Protein AF-A0A2A4VJM4-F1 (afdb_monomer_lite)

pLDDT: mean 70.02, std 15.84, range [41.31, 93.75]

Sequence (177 aa):
MVNTVRVDVVSAEEEIFSGDAEFIVAPASAGEVGVFPHHAPMITTIKPGALRIKLPDTAEETLIFISGGMLEVQPGLVTVLADTAIRGADLDEAKAIAVCASADFGIPVFDLDSLDLEMAATKLVGEKLIRKHHSLPLYKRGQRLYVAVSDPTNFQGLDEIKFNVGLSTEAILVEED

Structure (mmCIF, N/CA/C/O backbone):
data_AF-A0A2A4VJM4-F1
#
_entry.id   AF-A0A2A4VJM4-F1
#
loop_
_atom_site.group_PDB
_atom_site.id
_atom_site.type_symbol
_atom_site.label_atom_id
_atom_site.label_alt_id
_atom_site.label_comp_id
_atom_site.label_asym_id
_atom_site.label_entity_id
_atom_site.label_seq_id
_atom_site.pdbx_PDB_ins_code
_atom_site.Cartn_x
_atom_site.Cartn_y
_atom_site.Cartn_z
_atom_site.occupancy
_atom_site.B_iso_or_equiv
_atom_site.auth_seq_id
_atom_site.auth_comp_id
_atom_site.auth_asym_id
_atom_site.auth_atom_id
_atom_site.pdbx_PDB_model_num
ATOM 1 N N . MET A 1 1 ? 13.769 5.594 -25.637 1.00 48.56 1 MET A N 1
ATOM 2 C CA . MET A 1 1 ? 12.959 4.427 -25.241 1.00 48.56 1 MET A CA 1
ATOM 3 C C . MET A 1 1 ? 12.858 4.485 -23.738 1.00 48.56 1 MET A C 1
ATOM 5 O O . MET A 1 1 ? 13.902 4.518 -23.097 1.00 48.56 1 MET A O 1
ATOM 9 N N . VAL A 1 2 ? 11.649 4.621 -23.204 1.00 62.69 2 VAL A N 1
ATOM 10 C CA . VAL A 1 2 ? 11.431 4.496 -21.762 1.00 62.69 2 VAL A CA 1
ATOM 11 C C . VAL A 1 2 ? 11.505 3.001 -21.476 1.00 62.69 2 VAL A C 1
ATOM 13 O O . VAL A 1 2 ? 10.772 2.228 -22.087 1.00 62.69 2 VAL A O 1
ATOM 16 N N . ASN A 1 3 ? 12.470 2.576 -20.664 1.00 82.56 3 ASN A N 1
ATOM 17 C CA . ASN A 1 3 ? 12.498 1.194 -20.208 1.00 82.56 3 ASN A CA 1
ATOM 18 C C . ASN A 1 3 ? 11.378 1.048 -19.179 1.00 82.56 3 ASN A C 1
ATOM 20 O O . ASN A 1 3 ? 11.375 1.768 -18.185 1.00 82.56 3 ASN A O 1
ATOM 24 N N . THR A 1 4 ? 10.447 0.138 -19.431 1.00 87.06 4 THR A N 1
ATOM 25 C CA . THR A 1 4 ? 9.344 -0.183 -18.526 1.00 87.06 4 THR A CA 1
ATOM 26 C C . THR A 1 4 ? 9.484 -1.611 -18.012 1.00 87.06 4 THR A C 1
ATOM 28 O O . THR A 1 4 ? 10.210 -2.435 -18.578 1.00 87.06 4 THR A O 1
ATOM 31 N N . VAL A 1 5 ? 8.819 -1.892 -16.900 1.00 89.69 5 VAL A N 1
ATOM 32 C CA . VAL A 1 5 ? 8.657 -3.221 -16.323 1.00 89.69 5 VAL A CA 1
ATOM 33 C C . VAL A 1 5 ? 7.174 -3.476 -16.119 1.00 89.69 5 VAL A C 1
ATOM 35 O O . VAL A 1 5 ? 6.451 -2.582 -15.682 1.00 89.69 5 VAL A O 1
ATOM 38 N N . ARG A 1 6 ? 6.716 -4.686 -16.432 1.00 90.62 6 ARG A N 1
ATOM 39 C CA . ARG A 1 6 ? 5.340 -5.065 -16.140 1.00 90.62 6 ARG A CA 1
ATOM 40 C C . ARG A 1 6 ? 5.193 -5.322 -14.647 1.00 90.62 6 ARG A C 1
ATOM 42 O O . ARG A 1 6 ? 5.988 -6.071 -14.079 1.00 90.62 6 ARG A O 1
ATOM 49 N N . VAL A 1 7 ? 4.196 -4.701 -14.032 1.00 91.19 7 VAL A N 1
ATOM 50 C CA . VAL A 1 7 ? 3.887 -4.828 -12.611 1.00 91.19 7 VAL A CA 1
ATOM 51 C C . VAL A 1 7 ? 2.467 -5.344 -12.463 1.00 91.19 7 VAL A C 1
ATOM 53 O O . VAL A 1 7 ? 1.514 -4.669 -12.854 1.00 91.19 7 VAL A O 1
ATOM 56 N N . ASP A 1 8 ? 2.353 -6.506 -11.832 1.00 91.00 8 ASP A N 1
ATOM 57 C CA . ASP A 1 8 ? 1.082 -7.130 -11.498 1.00 91.00 8 ASP A CA 1
ATOM 58 C C . ASP A 1 8 ? 0.957 -7.188 -9.963 1.00 91.00 8 ASP A C 1
ATOM 60 O O . ASP A 1 8 ? 1.796 -7.771 -9.276 1.00 91.00 8 ASP A O 1
ATOM 64 N N . VAL A 1 9 ? -0.077 -6.558 -9.409 1.00 88.56 9 VAL A N 1
ATOM 65 C CA . VAL A 1 9 ? -0.432 -6.589 -7.985 1.00 88.56 9 VAL A CA 1
ATOM 66 C C . VAL A 1 9 ? -1.729 -7.368 -7.847 1.00 88.56 9 VAL A C 1
ATOM 68 O O . VAL A 1 9 ? -2.781 -6.942 -8.324 1.00 88.56 9 VAL A O 1
ATOM 71 N N . VAL A 1 10 ? -1.647 -8.509 -7.180 1.00 88.06 10 VAL A N 1
ATOM 72 C CA . VAL A 1 10 ? -2.740 -9.468 -7.032 1.00 88.06 10 VAL A CA 1
ATOM 73 C C . VAL A 1 10 ? -2.978 -9.761 -5.556 1.00 88.06 10 VAL A C 1
ATOM 75 O O . VAL A 1 10 ? -2.028 -9.867 -4.776 1.00 88.06 10 VAL A O 1
ATOM 78 N N . SER A 1 11 ? -4.244 -9.900 -5.174 1.00 80.56 11 SER A N 1
ATOM 79 C CA . SER A 1 11 ? -4.635 -10.436 -3.872 1.00 80.56 11 SER A CA 1
ATOM 80 C C . SER A 1 11 ? -5.208 -11.842 -3.993 1.00 80.56 11 SER A C 1
ATOM 82 O O . SER A 1 11 ? -5.341 -12.393 -5.088 1.00 80.56 11 SER A O 1
ATOM 84 N N . ALA A 1 12 ? -5.547 -12.443 -2.851 1.00 74.50 12 ALA A N 1
ATOM 85 C CA . ALA A 1 12 ? -6.246 -13.725 -2.818 1.00 74.50 12 ALA A CA 1
ATOM 86 C C . ALA A 1 12 ? -7.648 -13.667 -3.459 1.00 74.50 12 ALA A C 1
ATOM 88 O O . ALA A 1 12 ? -8.178 -14.709 -3.847 1.00 74.50 12 ALA A O 1
ATOM 89 N N . GLU A 1 13 ? -8.244 -12.476 -3.555 1.00 71.50 13 GLU A N 1
ATOM 90 C CA . GLU A 1 13 ? -9.631 -12.283 -3.984 1.00 71.50 13 GLU A CA 1
ATOM 91 C C . GLU A 1 13 ? -9.731 -11.685 -5.393 1.00 71.50 13 GLU A C 1
ATOM 93 O O . GLU A 1 13 ? -10.611 -12.083 -6.157 1.00 71.50 13 GLU A O 1
ATOM 98 N N . GLU A 1 14 ? -8.819 -10.782 -5.773 1.00 74.88 14 GLU A N 1
ATOM 99 C CA . GLU A 1 14 ? -8.878 -10.087 -7.062 1.00 74.88 14 GLU A CA 1
ATOM 100 C C . GLU A 1 14 ? -7.529 -9.526 -7.548 1.00 74.88 14 GLU A C 1
ATOM 102 O O . GLU A 1 14 ? -6.547 -9.422 -6.811 1.00 74.88 14 GLU A O 1
ATOM 107 N N . GLU A 1 15 ? -7.481 -9.145 -8.828 1.00 79.75 15 GLU A N 1
ATOM 108 C CA . GLU A 1 15 ? -6.354 -8.412 -9.408 1.00 79.75 15 GLU A CA 1
ATOM 109 C C . GLU A 1 15 ? -6.518 -6.914 -9.143 1.00 79.75 15 GLU A C 1
ATOM 111 O O . GLU A 1 15 ? -7.460 -6.275 -9.610 1.00 79.75 15 GLU A O 1
ATOM 116 N N . ILE A 1 16 ? -5.571 -6.343 -8.402 1.00 80.44 16 ILE A N 1
ATOM 117 C CA . ILE A 1 16 ? -5.668 -4.977 -7.887 1.00 80.44 16 ILE A CA 1
ATOM 118 C C . ILE A 1 16 ? -4.971 -4.002 -8.819 1.00 80.44 16 ILE A C 1
ATOM 120 O O . ILE A 1 16 ? -5.393 -2.858 -8.933 1.00 80.44 16 ILE A O 1
ATOM 124 N N . PHE A 1 17 ? -3.924 -4.407 -9.523 1.00 84.31 17 PHE A N 1
ATOM 125 C CA . PHE A 1 17 ? -3.281 -3.576 -10.535 1.00 84.31 17 PHE A CA 1
ATOM 126 C C . PHE A 1 17 ? -2.544 -4.460 -11.537 1.00 84.31 17 PHE A C 1
ATOM 128 O O . PHE A 1 17 ? -1.867 -5.398 -11.141 1.00 84.31 17 PHE A O 1
ATOM 135 N N . SER A 1 18 ? -2.630 -4.136 -12.822 1.00 86.19 18 SER A N 1
ATOM 136 C CA . SER A 1 18 ? -1.821 -4.760 -13.870 1.00 86.19 18 SER A CA 1
ATOM 137 C C . SER A 1 18 ? -1.490 -3.689 -14.898 1.00 86.19 18 SER A C 1
ATOM 139 O O . SER A 1 18 ? -2.391 -3.099 -15.501 1.00 86.19 18 SER A O 1
ATOM 141 N N . GLY A 1 19 ? -0.203 -3.427 -15.108 1.00 88.50 19 GLY A N 1
ATOM 142 C CA . GLY A 1 19 ? 0.240 -2.410 -16.054 1.00 88.50 19 GLY A CA 1
ATOM 143 C C . GLY A 1 19 ? 1.754 -2.299 -16.171 1.00 88.50 19 GLY A C 1
ATOM 144 O O . GLY A 1 19 ? 2.507 -2.883 -15.394 1.00 88.50 19 GLY A O 1
ATOM 145 N N . ASP A 1 20 ? 2.202 -1.529 -17.157 1.00 90.00 20 ASP A N 1
ATOM 146 C CA . ASP A 1 20 ? 3.613 -1.182 -17.304 1.00 90.00 20 ASP A CA 1
ATOM 147 C C . ASP A 1 20 ? 3.969 -0.006 -16.386 1.00 90.00 20 ASP A C 1
ATOM 149 O O . ASP A 1 20 ? 3.233 0.977 -16.301 1.00 90.00 20 ASP A O 1
ATOM 153 N N . ALA A 1 21 ? 5.121 -0.093 -15.724 1.00 89.31 21 ALA A N 1
ATOM 154 C CA . ALA A 1 21 ? 5.653 0.927 -14.826 1.00 89.31 21 ALA A CA 1
ATOM 155 C C . ALA A 1 21 ? 7.105 1.279 -15.186 1.00 89.31 21 ALA A C 1
ATOM 157 O O . ALA A 1 21 ? 7.862 0.440 -15.671 1.00 89.31 21 ALA A O 1
ATOM 158 N N . GLU A 1 22 ? 7.524 2.517 -14.924 1.00 90.06 22 GLU A N 1
ATOM 159 C CA . GLU A 1 22 ? 8.936 2.918 -14.986 1.00 90.06 22 GLU A CA 1
ATOM 160 C C . GLU A 1 22 ? 9.738 2.287 -13.850 1.00 90.06 22 GLU A C 1
ATOM 162 O O . GLU A 1 22 ? 10.860 1.834 -14.060 1.00 90.06 22 GLU A O 1
ATOM 167 N N . PHE A 1 23 ? 9.172 2.266 -12.644 1.00 89.19 23 PHE A N 1
ATOM 168 C CA . PHE A 1 23 ? 9.711 1.563 -11.485 1.00 89.19 23 PHE A CA 1
ATOM 169 C C . PHE A 1 23 ? 8.614 1.351 -10.437 1.00 89.19 23 PHE A C 1
ATOM 171 O O . PHE A 1 23 ? 7.587 2.037 -10.433 1.00 89.19 23 PHE A O 1
ATOM 178 N N . ILE A 1 24 ? 8.870 0.422 -9.519 1.00 91.06 24 ILE A N 1
ATOM 179 C CA . ILE A 1 24 ? 8.048 0.183 -8.331 1.00 91.06 24 ILE A CA 1
ATOM 180 C C . ILE A 1 24 ? 8.919 0.241 -7.077 1.00 91.06 24 ILE A C 1
ATOM 182 O O . ILE A 1 24 ? 10.030 -0.283 -7.063 1.00 91.06 24 ILE A O 1
ATOM 186 N N . VAL A 1 25 ? 8.412 0.860 -6.014 1.00 91.38 25 VAL A N 1
ATOM 187 C CA . VAL A 1 25 ? 8.996 0.802 -4.670 1.00 91.38 25 VAL A CA 1
ATOM 188 C C . VAL A 1 25 ? 8.073 -0.001 -3.769 1.00 91.38 25 VAL A C 1
ATOM 190 O O . VAL A 1 25 ? 6.871 0.262 -3.725 1.00 91.38 25 VAL A O 1
ATOM 193 N N . ALA A 1 26 ? 8.640 -0.968 -3.051 1.00 90.44 26 ALA A N 1
ATOM 194 C CA . ALA A 1 26 ? 7.918 -1.826 -2.124 1.00 90.44 26 ALA A CA 1
ATOM 195 C C . ALA A 1 26 ? 8.610 -1.897 -0.749 1.00 90.44 26 ALA A C 1
ATOM 197 O O . ALA A 1 26 ? 9.843 -1.921 -0.681 1.00 90.44 26 ALA A O 1
ATOM 198 N N . PRO A 1 27 ? 7.853 -1.986 0.360 1.00 87.56 27 PRO A N 1
ATOM 199 C CA . PRO A 1 27 ? 8.410 -2.127 1.703 1.00 87.56 27 PRO A CA 1
ATOM 200 C C . PRO A 1 27 ? 8.806 -3.586 1.979 1.00 87.56 27 PRO A C 1
ATOM 202 O O . PRO A 1 27 ? 8.092 -4.343 2.633 1.00 87.56 27 PRO A O 1
ATOM 205 N N . ALA A 1 28 ? 9.956 -4.025 1.469 1.00 89.06 28 ALA A N 1
ATOM 206 C CA . ALA A 1 28 ? 10.459 -5.371 1.730 1.00 89.06 28 ALA A CA 1
ATOM 207 C C . ALA A 1 28 ? 10.854 -5.581 3.207 1.00 89.06 28 ALA A C 1
ATOM 209 O O . ALA A 1 28 ? 11.079 -4.660 3.996 1.00 89.06 28 ALA A O 1
ATOM 210 N N . SER A 1 29 ? 10.992 -6.845 3.604 1.00 83.06 29 SER A N 1
ATOM 211 C CA . SER A 1 29 ? 11.297 -7.200 4.997 1.00 83.06 29 SER A CA 1
ATOM 212 C C . SER A 1 29 ? 12.631 -6.632 5.498 1.00 83.06 29 SER A C 1
ATOM 214 O O . SER A 1 29 ? 12.742 -6.275 6.673 1.00 83.06 29 SER A O 1
ATOM 216 N N . ALA A 1 30 ? 13.613 -6.493 4.603 1.00 81.56 30 ALA A N 1
ATOM 217 C CA . ALA A 1 30 ? 14.931 -5.924 4.885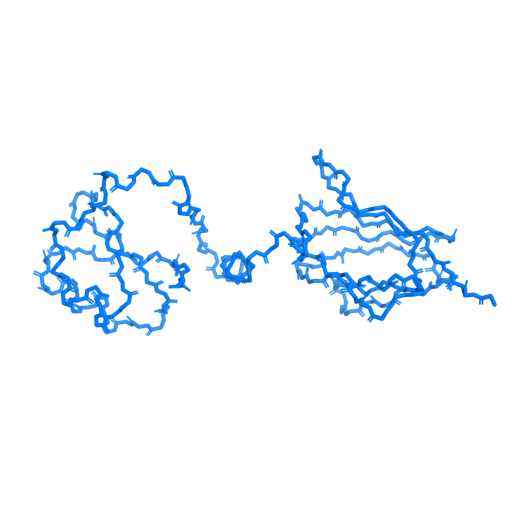 1.00 81.56 30 ALA A CA 1
ATOM 218 C C . ALA A 1 30 ? 15.008 -4.388 4.720 1.00 81.56 30 ALA A C 1
ATOM 220 O O . ALA A 1 30 ? 16.089 -3.826 4.881 1.00 81.56 30 ALA A O 1
ATOM 221 N N . GLY A 1 31 ? 13.895 -3.714 4.409 1.00 85.19 31 GLY A N 1
ATOM 222 C CA . GLY A 1 31 ? 13.835 -2.279 4.114 1.00 85.19 31 GLY A CA 1
ATOM 223 C C . GLY A 1 31 ? 13.083 -1.997 2.814 1.00 85.19 31 GLY A C 1
ATOM 224 O O . GLY A 1 31 ? 12.505 -2.898 2.217 1.00 85.19 31 GLY A O 1
ATOM 225 N N . GLU A 1 32 ? 13.093 -0.752 2.352 1.00 87.69 32 GLU A N 1
ATOM 226 C CA . GLU A 1 32 ? 12.475 -0.406 1.068 1.00 87.69 32 GLU A CA 1
ATOM 227 C C . GLU A 1 32 ? 13.305 -0.944 -0.104 1.00 87.69 32 GLU A C 1
ATOM 229 O O . GLU A 1 32 ? 14.530 -0.807 -0.137 1.00 87.69 32 GLU A O 1
ATOM 234 N N . VAL A 1 33 ? 12.633 -1.557 -1.079 1.00 89.94 33 VAL A N 1
ATOM 235 C CA . VAL A 1 33 ? 13.239 -2.038 -2.321 1.00 89.94 33 VAL A CA 1
ATOM 236 C C . VAL A 1 33 ? 12.639 -1.291 -3.503 1.00 89.94 33 VAL A C 1
ATOM 238 O O . VAL A 1 33 ? 11.424 -1.237 -3.661 1.00 89.94 33 VAL A O 1
ATOM 241 N N . GLY A 1 34 ? 13.503 -0.711 -4.334 1.00 90.81 34 GLY A N 1
ATOM 242 C CA . GLY A 1 34 ? 13.129 -0.115 -5.612 1.00 90.81 34 GLY A CA 1
ATOM 243 C C . GLY A 1 34 ? 13.474 -1.063 -6.754 1.00 90.81 34 GLY A C 1
ATOM 244 O O . GLY A 1 34 ? 14.646 -1.373 -6.964 1.00 90.81 34 GLY A O 1
ATOM 245 N N . VAL A 1 35 ? 12.468 -1.515 -7.495 1.00 91.19 35 VAL A N 1
ATOM 246 C CA . VAL A 1 35 ? 12.627 -2.411 -8.639 1.00 91.19 35 VAL A CA 1
ATOM 247 C C . VAL A 1 35 ? 12.515 -1.602 -9.924 1.00 91.19 35 VAL A C 1
ATOM 249 O O . VAL A 1 35 ? 11.467 -1.048 -10.255 1.00 91.19 35 VAL A O 1
ATOM 252 N N . PHE A 1 36 ? 13.630 -1.547 -10.645 1.00 91.38 36 PHE A N 1
ATOM 253 C CA . PHE A 1 36 ? 13.747 -0.916 -11.954 1.00 91.38 36 PHE A CA 1
ATOM 254 C C . PHE A 1 36 ? 13.638 -1.962 -13.075 1.00 91.38 36 PHE A C 1
ATOM 256 O O . PHE A 1 36 ? 13.757 -3.166 -12.829 1.00 91.38 36 PHE A O 1
ATOM 263 N N . PRO A 1 37 ? 13.470 -1.541 -14.335 1.00 88.56 37 PRO A N 1
ATOM 264 C CA . PRO A 1 37 ? 13.505 -2.455 -15.463 1.00 88.56 37 PRO A CA 1
ATOM 265 C C . PRO A 1 37 ? 14.842 -3.199 -15.493 1.00 88.56 37 PRO A C 1
ATOM 267 O O . PRO A 1 37 ? 15.895 -2.584 -15.328 1.00 88.56 37 PRO A O 1
ATOM 270 N N . HIS A 1 38 ? 14.810 -4.503 -15.776 1.00 86.88 38 HIS A N 1
ATOM 271 C CA . HIS A 1 38 ? 15.993 -5.383 -15.798 1.00 86.88 38 HIS A CA 1
ATOM 272 C C . HIS A 1 38 ? 16.652 -5.600 -14.422 1.00 86.88 38 HIS A C 1
ATOM 274 O O . HIS A 1 38 ? 17.837 -5.933 -14.347 1.00 86.88 38 HIS A O 1
ATOM 280 N N . HIS A 1 39 ? 15.902 -5.427 -13.330 1.00 87.94 39 HIS A N 1
ATOM 281 C CA . HIS A 1 39 ? 16.374 -5.771 -11.992 1.00 87.94 39 HIS A CA 1
ATOM 282 C C . HIS A 1 39 ? 16.752 -7.259 -11.881 1.00 87.94 39 HIS A C 1
ATOM 284 O O . HIS A 1 39 ? 16.206 -8.119 -12.578 1.00 87.94 39 HIS A O 1
ATOM 290 N N . ALA A 1 40 ? 17.689 -7.568 -10.982 1.00 89.81 40 ALA A N 1
ATOM 291 C CA . ALA A 1 40 ? 18.070 -8.943 -10.689 1.00 89.81 40 ALA A CA 1
ATOM 292 C C . ALA A 1 40 ? 16.865 -9.733 -10.138 1.00 89.81 40 ALA A C 1
ATOM 294 O O . ALA A 1 40 ? 16.151 -9.204 -9.277 1.00 89.81 40 ALA A O 1
ATOM 295 N N . PRO A 1 41 ? 16.642 -10.983 -10.586 1.00 93.31 41 PRO A N 1
ATOM 296 C CA . PRO A 1 41 ? 15.555 -11.800 -10.069 1.00 93.31 41 PRO A CA 1
ATOM 297 C C . PRO A 1 41 ? 15.688 -12.029 -8.565 1.00 93.31 41 PRO A C 1
ATOM 299 O O . PRO A 1 41 ? 16.771 -12.361 -8.075 1.00 93.31 41 PRO A O 1
ATOM 302 N N . MET A 1 42 ? 14.591 -11.852 -7.836 1.00 92.44 42 MET A N 1
ATOM 303 C CA . MET A 1 42 ? 14.561 -12.012 -6.385 1.00 92.44 42 MET A CA 1
ATOM 304 C C . MET A 1 42 ? 13.156 -12.332 -5.885 1.00 92.44 42 MET A C 1
ATOM 306 O O . MET A 1 42 ? 12.167 -11.966 -6.511 1.00 92.44 42 MET A O 1
ATOM 310 N N . ILE A 1 43 ? 13.081 -12.980 -4.724 1.00 93.00 43 ILE A N 1
ATOM 311 C CA . ILE A 1 43 ? 11.836 -13.217 -3.993 1.00 93.00 43 ILE A CA 1
ATOM 312 C C . ILE A 1 43 ? 12.054 -12.726 -2.567 1.00 93.00 43 ILE A C 1
ATOM 314 O O . ILE A 1 43 ? 13.075 -13.042 -1.951 1.00 93.00 43 ILE A O 1
ATOM 318 N N . THR A 1 44 ? 11.127 -11.929 -2.048 1.00 91.56 44 THR A N 1
ATOM 319 C CA . THR A 1 44 ? 11.192 -11.419 -0.676 1.00 91.56 44 THR A CA 1
ATOM 320 C C . THR A 1 44 ? 9.801 -11.189 -0.112 1.00 91.56 44 THR A C 1
ATOM 322 O O . THR A 1 44 ? 8.860 -10.905 -0.845 1.00 91.56 44 THR A O 1
ATOM 325 N N . THR A 1 45 ? 9.660 -11.282 1.202 1.00 90.44 45 THR A N 1
ATOM 326 C CA . THR A 1 45 ? 8.414 -10.942 1.891 1.00 90.44 45 THR A CA 1
ATOM 327 C C . THR A 1 45 ? 8.280 -9.429 2.037 1.00 90.44 45 THR A C 1
ATOM 329 O O . THR A 1 45 ? 9.265 -8.725 2.301 1.00 90.44 45 THR A O 1
ATOM 332 N N . ILE A 1 46 ? 7.057 -8.928 1.906 1.00 88.25 46 ILE A N 1
ATOM 333 C CA . ILE A 1 46 ? 6.719 -7.508 2.007 1.00 88.25 46 ILE A CA 1
ATOM 334 C C . ILE A 1 46 ? 6.040 -7.253 3.352 1.00 88.25 46 ILE A C 1
ATOM 336 O O . ILE A 1 46 ? 5.193 -8.033 3.790 1.00 88.25 46 ILE A O 1
ATOM 340 N N . LYS A 1 47 ? 6.440 -6.172 4.016 1.00 86.19 47 LYS A N 1
ATOM 341 C CA . LYS A 1 47 ? 5.810 -5.672 5.238 1.00 86.19 47 LYS A CA 1
ATOM 342 C C . LYS A 1 47 ? 4.557 -4.854 4.896 1.00 86.19 47 LYS A C 1
ATOM 344 O O . LYS A 1 47 ? 4.451 -4.373 3.769 1.00 86.19 47 LYS A O 1
ATOM 349 N N . PRO A 1 48 ? 3.639 -4.657 5.855 1.00 84.19 48 PRO A N 1
ATOM 350 C CA . PRO A 1 48 ? 2.561 -3.693 5.683 1.00 84.19 48 PRO A CA 1
ATOM 351 C C . PRO A 1 48 ? 3.120 -2.310 5.316 1.00 84.19 48 PRO A C 1
ATOM 353 O O . PRO A 1 48 ? 4.107 -1.863 5.910 1.00 84.19 48 PRO A O 1
ATOM 356 N N . GLY A 1 49 ? 2.518 -1.642 4.333 1.00 81.44 49 GLY A N 1
ATOM 357 C CA . GLY A 1 49 ? 2.948 -0.314 3.895 1.00 81.44 49 GLY A CA 1
ATOM 358 C C . GLY A 1 49 ? 2.440 0.076 2.509 1.00 81.44 49 GLY A C 1
ATOM 359 O O . GLY A 1 49 ? 1.613 -0.610 1.913 1.00 81.44 49 GLY A O 1
ATOM 360 N N . ALA A 1 50 ? 2.940 1.197 1.991 1.00 82.81 50 ALA A N 1
ATOM 361 C CA . ALA A 1 50 ? 2.554 1.712 0.681 1.00 82.81 50 ALA A CA 1
ATOM 362 C C . ALA A 1 50 ? 3.525 1.248 -0.415 1.00 82.81 50 ALA A C 1
ATOM 364 O O . ALA A 1 50 ? 4.732 1.488 -0.346 1.00 82.81 50 ALA A O 1
ATOM 365 N N . LEU A 1 51 ? 2.985 0.618 -1.453 1.00 85.31 51 LEU A N 1
ATOM 366 C CA . LEU A 1 51 ? 3.636 0.439 -2.743 1.00 85.31 51 LEU A CA 1
ATOM 367 C C . LEU A 1 51 ? 3.525 1.732 -3.538 1.00 85.31 51 LEU A C 1
ATOM 369 O O . LEU A 1 51 ? 2.452 2.332 -3.617 1.00 85.31 51 LEU A O 1
ATOM 373 N N . ARG A 1 52 ? 4.624 2.130 -4.169 1.00 87.44 52 ARG A N 1
ATOM 374 C CA . ARG A 1 52 ? 4.667 3.300 -5.049 1.00 87.44 52 ARG A CA 1
ATOM 375 C C . ARG A 1 52 ? 4.992 2.825 -6.448 1.00 87.44 52 ARG A C 1
ATOM 377 O O . ARG A 1 52 ? 6.073 2.282 -6.668 1.00 87.44 52 ARG A O 1
ATOM 384 N N . ILE A 1 53 ? 4.069 3.014 -7.378 1.00 87.88 53 ILE A N 1
ATOM 385 C CA . ILE A 1 53 ? 4.224 2.601 -8.771 1.00 87.88 53 ILE A CA 1
ATOM 386 C C . ILE A 1 53 ? 4.241 3.856 -9.628 1.00 87.88 53 ILE A C 1
ATOM 388 O O . ILE A 1 53 ? 3.288 4.634 -9.620 1.00 87.88 53 ILE A O 1
ATOM 392 N N . LYS A 1 54 ? 5.321 4.055 -10.382 1.00 85.19 54 LYS A N 1
ATOM 393 C CA . LYS A 1 54 ? 5.402 5.160 -11.333 1.00 85.19 54 LYS A CA 1
ATOM 394 C C . LYS A 1 54 ? 5.028 4.679 -12.727 1.00 85.19 54 LYS A C 1
ATOM 396 O O . LYS A 1 54 ? 5.723 3.835 -13.288 1.00 85.19 54 LYS A O 1
ATOM 401 N N . LEU A 1 55 ? 3.951 5.223 -13.283 1.00 85.00 55 LEU A N 1
ATOM 402 C CA . LEU A 1 55 ? 3.504 4.914 -14.640 1.00 85.00 55 LEU A CA 1
ATOM 403 C C . LEU A 1 55 ? 4.379 5.630 -15.687 1.00 85.00 55 LEU A C 1
ATOM 405 O O . LEU A 1 55 ? 4.857 6.737 -15.427 1.00 85.00 55 LEU A O 1
ATOM 409 N N . PRO A 1 56 ? 4.583 5.032 -16.874 1.00 79.56 56 PRO A N 1
ATOM 410 C CA . PRO A 1 56 ? 5.245 5.707 -17.982 1.00 79.56 56 PRO A CA 1
ATOM 411 C C . PRO A 1 56 ? 4.427 6.919 -18.444 1.00 79.56 56 PRO A C 1
ATOM 413 O O . PRO A 1 56 ? 3.196 6.912 -18.410 1.00 79.56 56 PRO A O 1
ATOM 416 N N . ASP A 1 57 ? 5.127 7.968 -18.874 1.00 71.69 57 ASP A N 1
ATOM 417 C CA . ASP A 1 57 ? 4.552 9.185 -19.469 1.00 71.69 57 ASP A CA 1
ATOM 418 C C . ASP A 1 57 ? 3.613 10.008 -18.557 1.00 71.69 57 ASP A C 1
ATOM 420 O O . ASP A 1 57 ? 2.999 10.974 -19.014 1.00 71.69 57 ASP A O 1
ATOM 424 N N . THR A 1 58 ? 3.548 9.699 -17.255 1.00 71.62 58 THR A N 1
ATOM 425 C CA . THR A 1 58 ? 2.783 10.466 -16.257 1.00 71.62 58 THR A CA 1
ATOM 426 C C . THR A 1 58 ? 3.682 10.836 -15.074 1.00 71.62 58 THR A C 1
ATOM 428 O O . THR A 1 58 ? 4.510 10.047 -14.625 1.00 71.62 58 THR A O 1
ATOM 431 N N . ALA A 1 59 ? 3.551 12.062 -14.559 1.00 66.00 59 ALA A N 1
ATOM 432 C CA . ALA A 1 59 ? 4.296 12.503 -13.374 1.00 66.00 59 ALA A CA 1
ATOM 433 C C . 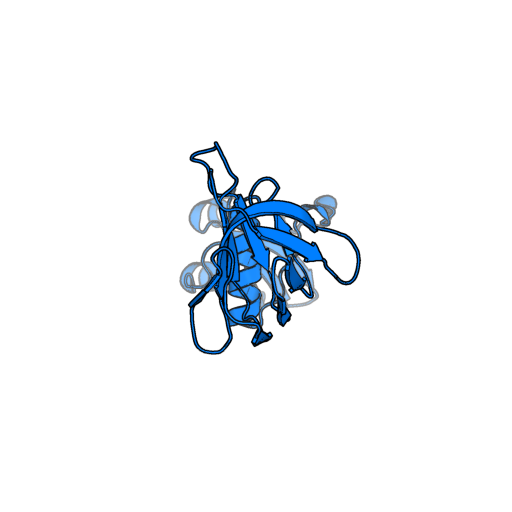ALA A 1 59 ? 3.689 11.994 -12.051 1.00 66.00 59 ALA A C 1
ATOM 435 O O . ALA A 1 59 ? 4.307 12.149 -11.000 1.00 66.00 59 ALA A O 1
ATOM 436 N N . GLU A 1 60 ? 2.489 11.418 -12.104 1.00 67.12 60 GLU A N 1
ATOM 437 C CA . GLU A 1 60 ? 1.740 10.932 -10.950 1.00 67.12 60 GLU A CA 1
ATOM 438 C C . GLU A 1 60 ? 2.221 9.539 -10.532 1.00 67.12 60 GLU A C 1
ATOM 440 O O . GLU A 1 60 ? 2.369 8.626 -11.349 1.00 67.12 60 GLU A O 1
ATOM 445 N N . GLU A 1 61 ? 2.474 9.384 -9.234 1.00 75.06 61 GLU A N 1
ATOM 446 C CA . GLU A 1 61 ? 2.778 8.097 -8.620 1.00 75.06 61 GLU A CA 1
ATOM 447 C C . GLU A 1 61 ? 1.476 7.460 -8.134 1.00 75.06 61 GLU A C 1
ATOM 449 O O . GLU A 1 61 ? 0.716 8.067 -7.383 1.00 75.06 61 GLU A O 1
ATOM 454 N N . THR A 1 62 ? 1.224 6.218 -8.540 1.00 75.81 62 THR A N 1
ATOM 455 C CA . THR A 1 62 ? 0.115 5.428 -8.004 1.00 75.81 62 THR A CA 1
ATOM 456 C C . THR A 1 62 ? 0.546 4.819 -6.676 1.00 75.81 62 THR A C 1
ATOM 458 O O . THR A 1 62 ? 1.513 4.055 -6.619 1.00 75.81 62 THR A O 1
ATOM 461 N N . LEU A 1 63 ? -0.174 5.156 -5.609 1.00 80.00 63 LEU A N 1
ATOM 462 C CA . LEU A 1 63 ? 0.017 4.577 -4.283 1.00 80.00 63 LEU A CA 1
ATOM 463 C C . LEU A 1 63 ? -0.946 3.404 -4.096 1.00 80.00 63 LEU A C 1
ATOM 465 O O . LEU A 1 63 ? -2.132 3.530 -4.389 1.00 80.00 63 LEU A O 1
ATOM 469 N N . ILE A 1 64 ? -0.454 2.266 -3.612 1.00 80.25 64 ILE A N 1
ATOM 470 C CA . ILE A 1 64 ? -1.284 1.108 -3.253 1.00 80.25 64 ILE A CA 1
ATOM 471 C C . ILE A 1 64 ? -0.880 0.659 -1.858 1.00 80.25 64 ILE A C 1
ATOM 473 O O . ILE A 1 64 ? 0.276 0.317 -1.630 1.00 80.25 64 ILE A O 1
ATOM 477 N N . PHE A 1 65 ? -1.818 0.646 -0.920 1.00 80.50 65 PHE A N 1
ATOM 478 C CA . PHE A 1 65 ? -1.550 0.196 0.440 1.00 80.50 65 PHE A CA 1
ATOM 479 C C . PHE A 1 65 ? -1.767 -1.304 0.527 1.00 80.50 65 PHE A C 1
ATOM 481 O O . PHE A 1 65 ? -2.794 -1.807 0.079 1.00 80.50 65 PHE A O 1
ATOM 488 N N . ILE A 1 66 ? -0.795 -2.006 1.098 1.00 81.62 66 ILE A N 1
ATOM 489 C CA . ILE A 1 66 ? -0.823 -3.452 1.303 1.00 81.62 66 ILE A CA 1
ATOM 490 C C . ILE A 1 66 ? -0.692 -3.769 2.789 1.00 81.62 66 ILE A C 1
ATOM 492 O O . ILE A 1 66 ? 0.109 -3.157 3.498 1.00 81.62 66 ILE A O 1
ATOM 496 N N . SER A 1 67 ? -1.443 -4.764 3.257 1.00 77.12 67 SER A N 1
ATOM 497 C CA . SER A 1 67 ? -1.311 -5.307 4.619 1.00 77.12 67 SER A CA 1
ATOM 498 C C . SER A 1 67 ? -0.083 -6.212 4.784 1.00 77.12 67 SER A C 1
ATOM 500 O O . SER A 1 67 ? 0.308 -6.530 5.903 1.00 77.12 67 SER A O 1
ATOM 502 N N . GLY A 1 68 ? 0.559 -6.594 3.679 1.00 83.31 68 GLY A N 1
ATOM 503 C CA . GLY A 1 68 ? 1.725 -7.470 3.638 1.00 83.31 68 GLY A CA 1
ATOM 504 C C . GLY A 1 68 ? 1.603 -8.500 2.519 1.00 83.31 68 GLY A C 1
ATOM 505 O O . GLY A 1 68 ? 0.619 -8.508 1.778 1.00 83.31 68 GLY A O 1
ATOM 506 N N . GLY A 1 69 ? 2.629 -9.342 2.377 1.00 88.38 69 GLY A N 1
ATOM 507 C CA . GLY A 1 69 ? 2.615 -10.442 1.415 1.00 88.38 69 GLY A CA 1
ATOM 508 C C . GLY A 1 69 ? 4.000 -10.793 0.874 1.00 88.38 69 GLY A C 1
ATOM 509 O O . GLY A 1 69 ? 4.980 -10.851 1.624 1.00 88.38 69 GLY A O 1
ATOM 510 N N . MET A 1 70 ? 4.102 -11.029 -0.434 1.00 91.44 70 MET A N 1
ATOM 511 C CA . MET A 1 70 ? 5.333 -11.448 -1.102 1.00 91.44 70 MET A CA 1
ATOM 512 C C . MET A 1 70 ? 5.566 -10.700 -2.419 1.00 91.44 70 MET A C 1
ATOM 514 O O . MET A 1 70 ? 4.658 -10.514 -3.222 1.00 91.44 70 MET A O 1
ATOM 518 N N . LEU A 1 71 ? 6.811 -10.277 -2.630 1.00 92.19 71 LEU A N 1
ATOM 519 C CA . LEU A 1 71 ? 7.307 -9.669 -3.857 1.00 92.19 71 LEU A CA 1
ATOM 520 C C . LEU A 1 71 ? 8.129 -10.705 -4.611 1.00 92.19 71 LEU A C 1
ATOM 522 O O . LEU A 1 71 ? 9.112 -11.232 -4.081 1.00 92.19 71 LEU A O 1
ATOM 526 N N . GLU A 1 72 ? 7.770 -10.924 -5.864 1.00 93.75 72 GLU A N 1
ATOM 527 C CA . GLU A 1 72 ? 8.529 -11.715 -6.815 1.00 93.75 72 GLU A CA 1
ATOM 528 C C . GLU A 1 72 ? 8.981 -10.825 -7.974 1.00 93.75 72 GLU A C 1
ATOM 530 O O . GLU A 1 72 ? 8.194 -10.124 -8.605 1.00 93.75 72 GLU A O 1
ATOM 535 N N . VAL A 1 73 ? 10.279 -10.851 -8.257 1.00 93.31 73 VAL A N 1
ATOM 536 C CA . VAL A 1 73 ? 10.896 -10.136 -9.372 1.00 93.31 73 VAL A CA 1
ATOM 537 C C . VAL A 1 73 ? 11.475 -11.173 -10.322 1.00 93.31 73 VAL A C 1
ATOM 539 O O . VAL A 1 73 ? 12.402 -11.903 -9.967 1.00 93.31 73 VAL A O 1
ATOM 542 N N . GLN A 1 74 ? 10.949 -11.213 -11.540 1.00 92.38 74 GLN A N 1
ATOM 543 C CA . GLN A 1 74 ? 11.446 -12.008 -12.657 1.00 92.38 74 GLN A CA 1
ATOM 544 C C . GLN A 1 74 ? 12.010 -11.092 -13.760 1.00 92.38 74 GLN A C 1
ATOM 546 O O . GLN A 1 74 ? 11.780 -9.878 -13.754 1.00 92.38 74 GLN A O 1
ATOM 551 N N . PRO A 1 75 ? 12.760 -11.630 -14.741 1.00 87.00 75 PRO A N 1
ATOM 552 C CA . PRO A 1 75 ? 13.224 -10.846 -15.882 1.00 87.00 75 PRO A CA 1
ATOM 553 C C . PRO A 1 75 ? 12.052 -10.253 -16.689 1.00 87.00 75 PRO A C 1
ATOM 555 O O . PRO A 1 75 ? 11.434 -10.940 -17.497 1.00 87.00 75 PRO A O 1
ATOM 558 N N . GLY A 1 76 ? 11.761 -8.966 -16.478 1.00 82.62 76 GLY A N 1
ATOM 559 C CA . GLY A 1 76 ? 10.722 -8.219 -17.202 1.00 82.62 76 GLY A CA 1
ATOM 560 C C . GLY A 1 76 ? 9.320 -8.247 -16.581 1.00 82.62 76 GLY A C 1
ATOM 561 O O . GLY A 1 76 ? 8.433 -7.585 -17.114 1.00 82.62 76 GLY A O 1
ATOM 562 N N . LEU A 1 77 ? 9.128 -8.952 -15.462 1.00 90.69 77 LEU A N 1
ATOM 563 C CA . LEU A 1 77 ? 7.855 -9.031 -14.742 1.00 90.69 77 LEU A CA 1
ATOM 564 C C . LEU A 1 77 ? 8.091 -8.914 -13.236 1.00 90.69 77 LEU A C 1
ATOM 566 O O . LEU A 1 77 ? 8.948 -9.600 -12.682 1.00 90.69 77 LEU A O 1
ATOM 570 N N . VAL A 1 78 ? 7.308 -8.069 -12.579 1.00 92.56 78 VAL A N 1
ATOM 571 C CA . VAL A 1 78 ? 7.254 -7.949 -11.124 1.00 92.56 78 VAL A CA 1
ATOM 572 C C . VAL A 1 78 ? 5.852 -8.308 -10.674 1.00 92.56 78 VAL A C 1
ATOM 574 O O . VAL A 1 78 ? 4.881 -7.724 -11.150 1.00 92.56 78 VAL A O 1
ATOM 577 N N . THR A 1 79 ? 5.756 -9.240 -9.738 1.00 92.00 79 THR A N 1
ATOM 578 C CA . THR A 1 79 ? 4.487 -9.689 -9.179 1.00 92.00 79 THR A CA 1
ATOM 579 C C . THR A 1 79 ? 4.479 -9.422 -7.684 1.00 92.00 79 THR A C 1
ATOM 581 O O . THR A 1 79 ? 5.386 -9.826 -6.954 1.00 92.00 79 THR A O 1
ATOM 584 N N . VAL A 1 80 ? 3.447 -8.727 -7.221 1.00 90.69 80 VAL A N 1
ATOM 585 C CA . VAL A 1 80 ? 3.187 -8.489 -5.805 1.00 90.69 80 VAL A CA 1
ATOM 586 C C . VAL A 1 80 ? 1.957 -9.284 -5.407 1.00 90.69 80 VAL A C 1
ATOM 588 O O . VAL A 1 80 ? 0.851 -8.986 -5.846 1.00 90.69 80 VAL A O 1
ATOM 591 N N . LEU A 1 81 ? 2.167 -10.289 -4.566 1.00 90.44 81 LEU A N 1
ATOM 592 C CA . LEU A 1 81 ? 1.117 -11.076 -3.934 1.00 90.44 81 LEU A CA 1
ATOM 593 C C . LEU A 1 81 ? 0.820 -10.430 -2.584 1.00 90.44 81 LEU A C 1
ATOM 595 O O . LEU A 1 81 ? 1.647 -10.533 -1.681 1.00 90.44 81 LEU A O 1
ATOM 599 N N . ALA A 1 82 ? -0.309 -9.741 -2.454 1.00 83.62 82 ALA A N 1
ATOM 600 C CA . ALA A 1 82 ? -0.718 -9.097 -1.209 1.00 83.62 82 ALA A CA 1
ATOM 601 C C . ALA A 1 82 ? -1.877 -9.85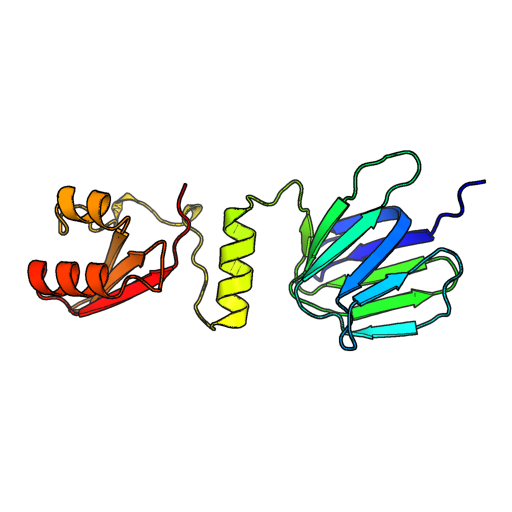2 -0.545 1.00 83.62 82 ALA A C 1
ATOM 603 O O . ALA A 1 82 ? -2.778 -10.329 -1.228 1.00 83.62 82 ALA A O 1
ATOM 604 N N . ASP A 1 83 ? -1.898 -9.923 0.787 1.00 74.06 83 ASP A N 1
ATOM 605 C CA . ASP A 1 83 ? -3.035 -10.522 1.507 1.00 74.06 83 ASP A CA 1
ATOM 606 C C . ASP A 1 83 ? -4.285 -9.633 1.385 1.00 74.06 83 ASP A C 1
ATOM 608 O O . ASP A 1 83 ? -5.404 -10.102 1.187 1.00 74.06 83 ASP A O 1
ATOM 612 N N . THR A 1 84 ? -4.082 -8.319 1.450 1.00 66.50 84 THR A N 1
ATOM 613 C CA . THR A 1 84 ? -5.077 -7.284 1.157 1.00 66.50 84 THR A CA 1
ATOM 614 C C . THR A 1 84 ? -4.347 -6.121 0.503 1.00 66.50 84 THR A C 1
ATOM 616 O O . THR A 1 84 ? -3.291 -5.717 1.002 1.00 66.50 84 THR A O 1
ATOM 619 N N . ALA A 1 85 ? -4.885 -5.568 -0.586 1.00 64.25 85 ALA A N 1
ATOM 620 C CA . ALA A 1 85 ? -4.413 -4.288 -1.099 1.00 64.25 85 ALA A CA 1
ATOM 621 C C . ALA A 1 85 ? -5.573 -3.362 -1.449 1.00 64.25 85 ALA A C 1
ATOM 623 O O . ALA A 1 85 ? -6.647 -3.808 -1.841 1.00 64.25 85 ALA A O 1
ATOM 624 N N . ILE A 1 86 ? -5.350 -2.065 -1.284 1.00 64.31 86 ILE A N 1
ATOM 625 C CA . ILE A 1 86 ? -6.342 -1.035 -1.574 1.00 64.31 86 ILE A CA 1
ATOM 626 C C . ILE A 1 86 ? -5.627 0.071 -2.352 1.00 64.31 86 ILE A C 1
ATOM 628 O O . ILE A 1 86 ? -4.527 0.503 -1.986 1.00 64.31 86 ILE A O 1
ATOM 632 N N . ARG A 1 87 ? -6.214 0.499 -3.473 1.00 62.62 87 ARG A N 1
ATOM 633 C CA . ARG A 1 87 ? -5.660 1.581 -4.296 1.00 62.62 87 ARG A CA 1
ATOM 634 C C . ARG A 1 87 ? -5.809 2.908 -3.564 1.00 62.62 87 ARG A C 1
ATOM 636 O O . ARG A 1 87 ? -6.887 3.220 -3.084 1.00 62.62 87 ARG A O 1
ATOM 643 N N . GLY A 1 88 ? -4.757 3.722 -3.566 1.00 55.28 88 GLY A N 1
ATOM 644 C CA . GLY A 1 88 ? -4.734 5.049 -2.945 1.00 55.28 88 GLY A CA 1
ATOM 645 C C . GLY A 1 88 ? -5.769 6.030 -3.504 1.00 55.28 88 GLY A C 1
ATOM 646 O O . GLY A 1 88 ? -6.116 6.978 -2.821 1.00 55.28 88 GLY A O 1
ATOM 647 N N . ALA A 1 89 ? -6.286 5.799 -4.716 1.00 51.75 89 ALA A N 1
ATOM 648 C CA . ALA A 1 89 ? -7.364 6.605 -5.297 1.00 51.75 89 ALA A CA 1
ATOM 649 C C . ALA A 1 89 ? -8.762 6.259 -4.743 1.00 51.75 89 ALA A C 1
ATOM 651 O O . ALA A 1 89 ? -9.659 7.091 -4.827 1.00 51.75 89 ALA A O 1
ATOM 652 N N . ASP A 1 90 ? -8.929 5.060 -4.173 1.00 50.12 90 ASP A N 1
ATOM 653 C CA . ASP A 1 90 ? -10.162 4.580 -3.527 1.00 50.12 90 ASP A CA 1
ATOM 654 C C . ASP A 1 90 ? -10.046 4.615 -1.989 1.00 50.12 90 ASP A C 1
ATOM 656 O O . ASP A 1 90 ? -10.864 4.043 -1.271 1.00 50.12 90 ASP A O 1
ATOM 660 N N . LEU A 1 91 ? -8.983 5.242 -1.478 1.00 48.31 91 LEU A N 1
ATOM 661 C CA . LEU A 1 91 ? -8.612 5.242 -0.073 1.00 48.31 91 LEU A CA 1
ATOM 662 C C . LEU A 1 91 ? -8.931 6.609 0.521 1.00 48.31 91 LEU A C 1
ATOM 664 O O . LEU A 1 91 ? -8.180 7.563 0.327 1.00 48.31 91 LEU A O 1
ATOM 668 N N . ASP A 1 92 ? -10.039 6.691 1.255 1.00 54.00 92 ASP A N 1
ATOM 669 C CA . ASP A 1 92 ? -10.236 7.782 2.205 1.00 54.00 92 ASP A CA 1
ATOM 670 C C . ASP A 1 92 ? -9.059 7.743 3.188 1.00 54.00 92 ASP A C 1
ATOM 672 O O . ASP A 1 92 ? -8.807 6.721 3.837 1.00 54.00 92 ASP A O 1
ATOM 676 N N . GLU A 1 93 ? -8.278 8.824 3.243 1.00 50.69 93 GLU A N 1
ATOM 677 C CA . GLU A 1 93 ? -7.022 8.907 4.004 1.00 50.69 93 GLU A CA 1
ATOM 678 C C . GLU A 1 93 ? -7.208 8.510 5.481 1.00 50.69 93 GLU A C 1
ATOM 680 O O . GLU A 1 93 ? -6.286 7.979 6.105 1.00 50.69 93 GLU A O 1
ATOM 685 N N . ALA A 1 94 ? -8.419 8.683 6.016 1.00 49.59 94 ALA A N 1
ATOM 686 C CA . ALA A 1 94 ? -8.812 8.308 7.368 1.00 49.59 94 ALA A CA 1
ATOM 687 C C . ALA A 1 94 ? -8.788 6.781 7.604 1.00 49.59 94 ALA A C 1
ATOM 689 O O . ALA A 1 94 ? -8.224 6.312 8.601 1.00 49.59 94 ALA A O 1
ATOM 690 N N . LYS A 1 95 ? -9.254 5.994 6.626 1.00 53.19 95 LYS A N 1
ATOM 691 C CA . LYS A 1 95 ? -9.351 4.528 6.708 1.00 53.19 95 LYS A CA 1
ATOM 692 C C . LYS A 1 95 ? -7.994 3.842 6.664 1.00 53.19 95 LYS A C 1
ATOM 694 O O . LYS A 1 95 ? -7.761 2.850 7.360 1.00 53.19 95 LYS A O 1
ATOM 699 N N . ALA A 1 96 ? -7.048 4.415 5.915 1.00 51.62 96 ALA A N 1
ATOM 700 C CA . ALA A 1 96 ? -5.648 3.980 5.917 1.00 51.62 96 ALA A CA 1
ATOM 701 C C . ALA A 1 96 ? -5.035 4.065 7.315 1.00 51.62 96 ALA A C 1
ATOM 703 O O . ALA A 1 96 ? -4.345 3.148 7.766 1.00 51.62 96 ALA A O 1
ATOM 704 N N . ILE A 1 97 ? -5.271 5.195 7.985 1.00 56.00 97 ILE A N 1
ATOM 705 C CA . ILE A 1 97 ? -4.673 5.506 9.280 1.00 56.00 97 ILE A CA 1
ATOM 706 C C . ILE A 1 97 ? -5.264 4.586 10.347 1.00 56.00 97 ILE A C 1
ATOM 708 O O . ILE A 1 97 ? -4.506 4.027 11.140 1.00 56.00 97 ILE A O 1
ATOM 712 N N . ALA A 1 98 ? -6.579 4.355 10.329 1.00 54.97 98 ALA A N 1
ATOM 713 C CA . ALA A 1 98 ? -7.240 3.450 11.264 1.00 54.97 98 ALA A CA 1
ATOM 714 C C . ALA A 1 98 ? -6.770 1.993 11.111 1.00 54.97 98 ALA A C 1
ATOM 716 O O . ALA A 1 98 ? -6.504 1.327 12.113 1.00 54.97 98 ALA A O 1
ATOM 717 N N . VAL A 1 99 ? -6.593 1.504 9.878 1.00 56.31 99 VAL A N 1
ATOM 718 C CA . VAL A 1 99 ? -6.100 0.139 9.610 1.00 56.31 99 VAL A CA 1
ATOM 719 C C . VAL A 1 99 ? -4.633 -0.025 10.002 1.00 56.31 99 VAL A C 1
ATOM 721 O O . VAL A 1 99 ? -4.288 -1.001 10.672 1.00 56.31 99 VAL A O 1
ATOM 724 N N . CYS A 1 100 ? -3.773 0.936 9.661 1.00 57.12 100 CYS A N 1
ATOM 725 C CA . CYS A 1 100 ? -2.371 0.913 10.082 1.00 57.12 100 CYS A CA 1
ATOM 726 C C . CYS A 1 100 ? -2.239 0.989 11.613 1.00 57.12 100 CYS A C 1
ATOM 728 O O . CYS A 1 100 ? -1.519 0.191 12.209 1.00 57.12 100 CYS A O 1
ATOM 730 N N . ALA A 1 101 ? -2.990 1.880 12.270 1.00 55.16 101 ALA A N 1
ATOM 731 C CA . ALA A 1 101 ? -3.000 1.988 13.728 1.00 55.16 101 ALA A CA 1
ATOM 732 C C . ALA A 1 101 ? -3.563 0.721 14.394 1.00 55.16 101 ALA A C 1
ATOM 734 O O . ALA A 1 101 ? -3.062 0.273 15.421 1.00 55.16 101 ALA A O 1
ATOM 735 N N . SER A 1 102 ? -4.570 0.086 13.803 1.00 58.06 102 SER A N 1
ATOM 736 C CA . SER A 1 102 ? -5.099 -1.191 14.282 1.00 58.06 102 SER A CA 1
ATOM 737 C C . SER A 1 102 ? -4.074 -2.317 14.225 1.00 58.06 102 SER A C 1
ATOM 739 O O . SER A 1 102 ? -3.936 -3.061 15.199 1.00 58.06 102 SER A O 1
ATOM 741 N N . ALA A 1 103 ? -3.336 -2.418 13.119 1.00 54.66 103 ALA A N 1
ATOM 742 C CA . ALA A 1 103 ? -2.300 -3.426 12.936 1.00 54.66 103 ALA A CA 1
ATOM 743 C C . ALA A 1 103 ? -1.129 -3.229 13.914 1.00 54.66 103 ALA A C 1
ATOM 745 O O . ALA A 1 103 ? -0.643 -4.205 14.487 1.00 54.66 103 ALA A O 1
ATOM 746 N N . ASP A 1 104 ? -0.730 -1.979 14.163 1.00 60.00 104 ASP A N 1
ATOM 747 C CA . ASP A 1 104 ? 0.371 -1.653 15.075 1.00 60.00 104 ASP A CA 1
ATOM 748 C C . ASP A 1 104 ? -0.012 -1.794 16.557 1.00 60.00 104 ASP A C 1
ATOM 750 O O . ASP A 1 104 ? 0.802 -2.230 17.374 1.00 60.00 104 ASP A O 1
ATOM 754 N N . PHE A 1 105 ? -1.251 -1.448 16.922 1.00 52.66 105 PHE A N 1
ATOM 755 C CA . PHE A 1 105 ? -1.697 -1.417 18.320 1.00 52.66 105 PHE A CA 1
ATOM 756 C C . PHE A 1 105 ? -2.579 -2.609 18.732 1.00 52.66 105 PHE A C 1
ATOM 758 O O . PHE A 1 105 ? -2.908 -2.743 19.912 1.00 52.66 105 PHE A O 1
ATOM 765 N N . GLY A 1 106 ? -2.948 -3.497 17.802 1.00 48.00 106 GLY A N 1
ATOM 766 C CA . GLY A 1 106 ? -3.783 -4.677 18.069 1.00 48.00 106 GLY A CA 1
ATOM 767 C C . GLY A 1 106 ? -5.235 -4.344 18.432 1.00 48.00 106 GLY A C 1
ATOM 768 O O . GLY A 1 106 ? -5.904 -5.126 19.111 1.00 48.00 106 GLY A O 1
ATOM 769 N N . ILE A 1 107 ? -5.715 -3.171 18.021 1.00 53.88 107 ILE A N 1
ATOM 770 C CA . ILE A 1 107 ? -7.060 -2.662 18.312 1.00 53.88 107 ILE A CA 1
ATOM 771 C C . ILE A 1 107 ? -7.928 -2.925 17.080 1.00 53.88 107 ILE A C 1
ATOM 773 O O . ILE A 1 107 ? -7.527 -2.504 16.008 1.00 53.88 107 ILE A O 1
ATOM 777 N N . PRO A 1 108 ? -9.086 -3.595 17.159 1.00 45.78 108 PRO A N 1
ATOM 778 C CA . PRO A 1 108 ? -9.897 -3.886 15.974 1.00 45.78 108 PRO A CA 1
ATOM 779 C C . PRO A 1 108 ? -10.471 -2.603 15.346 1.00 45.78 108 PRO A C 1
ATOM 781 O O . PRO A 1 108 ? -11.087 -1.806 16.052 1.00 45.78 108 PRO A O 1
ATOM 784 N N . VAL A 1 109 ? -10.304 -2.430 14.029 1.00 43.59 109 VAL A N 1
ATOM 785 C CA . VAL A 1 109 ? -11.014 -1.391 13.257 1.00 43.59 109 VAL A CA 1
ATOM 786 C C . VAL A 1 109 ? -12.480 -1.777 13.127 1.00 43.59 109 VAL A C 1
ATOM 788 O O . VAL A 1 109 ? -12.795 -2.939 12.861 1.00 43.59 109 VAL A O 1
ATOM 791 N N . PHE A 1 110 ? -13.376 -0.809 13.300 1.00 47.03 110 PHE A N 1
ATOM 792 C CA . PHE A 1 110 ? -14.803 -0.983 13.062 1.00 47.03 110 PHE A CA 1
ATOM 793 C C . PHE A 1 110 ? -15.260 0.016 11.999 1.00 47.03 110 PHE A C 1
ATOM 795 O O . PHE A 1 110 ? -15.044 1.213 12.153 1.00 47.03 110 PHE A O 1
ATOM 802 N N . ASP A 1 111 ? -15.879 -0.485 10.933 1.00 50.22 111 ASP A N 1
ATOM 803 C CA . ASP A 1 111 ? -16.344 0.323 9.804 1.00 50.22 111 ASP A CA 1
ATOM 804 C C . ASP A 1 111 ? -17.681 0.995 10.160 1.00 50.22 111 ASP A C 1
ATOM 806 O O . ASP A 1 111 ? -18.677 0.299 10.412 1.00 50.22 111 ASP A O 1
ATOM 810 N N . LEU A 1 112 ? -17.711 2.333 10.230 1.00 48.56 112 LEU A N 1
ATOM 811 C CA . LEU A 1 112 ? -18.900 3.084 10.660 1.00 48.56 112 LEU A CA 1
ATOM 812 C C . LEU A 1 112 ? -20.068 2.994 9.672 1.00 48.56 112 LEU A C 1
ATOM 814 O O . LEU A 1 112 ? -21.213 3.124 10.100 1.00 48.56 112 LEU A O 1
ATOM 818 N N . ASP A 1 113 ? -19.816 2.668 8.405 1.00 50.19 113 ASP A N 1
ATOM 819 C CA . ASP A 1 113 ? -20.866 2.502 7.390 1.00 50.19 113 ASP A CA 1
ATOM 820 C C . ASP A 1 113 ? -21.760 1.275 7.634 1.00 50.19 113 ASP A C 1
ATOM 822 O O . ASP A 1 113 ? -22.869 1.177 7.108 1.00 50.19 113 ASP A O 1
ATOM 826 N N . SER A 1 114 ? -21.296 0.332 8.460 1.00 44.41 114 SER A N 1
ATOM 827 C CA . SER A 1 114 ? -22.050 -0.869 8.840 1.00 44.41 114 SER A CA 1
ATOM 828 C C . SER A 1 114 ? -22.853 -0.715 10.139 1.00 44.41 114 SER A C 1
ATOM 830 O O . SER A 1 114 ? -23.547 -1.647 10.557 1.00 44.41 114 SER A O 1
ATOM 832 N N . LEU A 1 115 ? -22.771 0.446 10.800 1.00 41.94 115 LEU A N 1
ATOM 833 C CA . LEU A 1 115 ? -23.508 0.733 12.026 1.00 41.94 115 LEU A CA 1
ATOM 834 C C . LEU A 1 115 ? -24.903 1.280 11.707 1.00 41.94 115 LEU A C 1
ATOM 836 O O . LEU A 1 115 ? -25.062 2.415 11.264 1.00 41.94 115 LEU A O 1
ATOM 840 N N . ASP A 1 116 ? -25.934 0.509 12.057 1.00 41.31 116 ASP A N 1
ATOM 841 C CA . ASP A 1 116 ? -27.288 1.039 12.222 1.00 41.31 116 ASP A CA 1
ATOM 842 C C . ASP A 1 116 ? -27.284 2.085 13.359 1.00 41.31 116 ASP A C 1
ATOM 844 O O . ASP A 1 116 ? -27.394 1.770 14.551 1.00 41.31 116 ASP A O 1
ATOM 848 N N . LEU A 1 117 ? -27.158 3.361 12.976 1.00 45.91 117 LEU A N 1
ATOM 849 C CA . LEU A 1 117 ? -27.180 4.553 13.838 1.00 45.91 117 LEU A CA 1
ATOM 850 C C . LEU A 1 117 ? -28.428 4.646 14.740 1.00 45.91 117 LEU A C 1
ATOM 852 O O . LEU A 1 117 ? -28.435 5.412 15.704 1.00 45.91 117 LEU A O 1
ATOM 856 N N . GLU A 1 118 ? -29.472 3.849 14.488 1.00 47.09 118 GLU A N 1
ATOM 857 C CA . GLU A 1 118 ? -30.666 3.764 15.341 1.00 47.09 118 GLU A CA 1
ATOM 858 C C . GLU A 1 118 ? -30.380 3.190 16.742 1.00 47.09 118 GLU A C 1
ATOM 860 O O . GLU A 1 118 ? -31.121 3.475 17.688 1.00 47.09 118 GLU A O 1
ATOM 865 N N . MET A 1 119 ? -29.292 2.427 16.911 1.00 46.22 119 MET A N 1
ATOM 866 C CA . MET A 1 119 ? -28.866 1.882 18.208 1.00 46.22 119 MET A CA 1
ATOM 867 C C . MET A 1 119 ? -27.836 2.749 18.949 1.00 46.22 119 MET A C 1
ATOM 869 O O . MET A 1 119 ? -27.453 2.400 20.073 1.00 46.22 119 MET A O 1
ATOM 873 N N . ALA A 1 120 ? -27.414 3.878 18.366 1.00 46.34 120 ALA A N 1
ATOM 874 C CA . ALA A 1 120 ? -26.464 4.782 18.997 1.00 46.34 120 ALA A CA 1
ATOM 875 C C . ALA A 1 120 ? -27.032 5.329 20.315 1.00 46.34 120 ALA A C 1
ATOM 877 O O . ALA A 1 120 ? -28.139 5.874 20.392 1.00 46.34 120 ALA A O 1
ATOM 878 N N . ALA A 1 121 ? -26.262 5.191 21.394 1.00 46.91 121 ALA A N 1
ATOM 879 C CA . ALA A 1 121 ? -26.644 5.607 22.743 1.00 46.91 121 ALA A CA 1
ATOM 880 C C . ALA A 1 121 ? -26.588 7.141 22.938 1.00 46.91 121 ALA A C 1
ATOM 882 O O . ALA A 1 121 ? -26.273 7.627 24.026 1.00 46.91 121 ALA A O 1
ATOM 883 N N . THR A 1 122 ? -26.934 7.923 21.914 1.00 51.06 122 THR A N 1
ATOM 884 C CA . THR A 1 122 ? -26.872 9.395 21.868 1.00 51.06 122 THR A CA 1
ATOM 885 C C . THR A 1 122 ? -27.734 10.060 22.947 1.00 51.06 122 THR A C 1
ATOM 887 O O . THR A 1 122 ? -27.494 11.197 23.333 1.00 51.06 122 THR A O 1
ATOM 890 N N . LYS A 1 123 ? -28.722 9.345 23.503 1.00 53.00 123 LYS A N 1
ATOM 891 C CA . LYS A 1 123 ? -29.562 9.836 24.612 1.00 53.00 123 LYS A CA 1
ATOM 892 C C . LYS A 1 123 ? -28.865 9.824 25.982 1.00 53.00 123 LYS A C 1
ATOM 894 O O . LYS A 1 123 ? -29.396 10.415 26.917 1.00 53.00 123 LYS A O 1
ATOM 899 N N . LEU A 1 124 ? -27.732 9.129 26.128 1.00 52.59 124 LEU A N 1
ATOM 900 C CA . LEU A 1 124 ? -27.060 8.906 27.419 1.00 52.59 124 LEU A CA 1
ATOM 901 C C . LEU A 1 124 ? -25.899 9.873 27.695 1.00 52.59 124 LEU A C 1
ATOM 903 O O . LEU A 1 124 ? -25.557 10.071 28.858 1.00 52.59 124 LEU A O 1
ATOM 907 N N . VAL A 1 125 ? -25.313 10.488 26.665 1.00 53.72 125 VAL A N 1
ATOM 908 C CA . VAL A 1 125 ? -24.228 11.471 26.806 1.00 53.72 125 VAL A CA 1
ATOM 909 C C . VAL A 1 125 ? -24.733 12.815 26.299 1.00 53.72 125 VAL A C 1
ATOM 911 O O . VAL A 1 125 ? -25.229 12.919 25.183 1.00 53.72 125 VAL A O 1
ATOM 914 N N . GLY A 1 126 ? -24.637 13.858 27.125 1.00 54.28 126 GLY A N 1
ATOM 915 C CA . GLY A 1 126 ? -25.062 15.194 26.715 1.00 54.28 126 GLY A CA 1
ATOM 916 C C . GLY A 1 126 ? -24.215 15.715 25.550 1.00 54.28 126 GLY A C 1
ATOM 917 O O . GLY A 1 126 ? -22.988 15.652 25.616 1.00 54.28 126 GLY A O 1
ATOM 918 N N . GLU A 1 127 ? -24.856 16.308 24.536 1.00 54.81 127 GLU A N 1
ATOM 919 C CA . GLU A 1 127 ? -24.217 16.903 23.340 1.00 54.81 127 GLU A CA 1
ATOM 920 C C . GLU A 1 127 ? -22.999 17.790 23.649 1.00 54.81 127 GLU A C 1
ATOM 922 O O . GLU A 1 127 ? -22.074 17.898 22.845 1.00 54.81 127 GLU A O 1
ATOM 927 N N . LYS A 1 128 ? -22.972 18.422 24.829 1.00 51.34 128 LYS A N 1
ATOM 928 C CA . LYS A 1 128 ? -21.859 19.269 25.277 1.00 51.34 128 LYS A CA 1
ATOM 929 C C . LYS A 1 128 ? -20.550 18.504 25.485 1.00 51.34 128 LYS A C 1
ATOM 931 O O . LYS A 1 128 ? -19.499 19.091 25.269 1.00 51.34 128 LYS A O 1
ATOM 936 N N . LEU A 1 129 ? -20.597 17.244 25.921 1.00 56.16 129 LEU A N 1
ATOM 937 C CA . LEU A 1 129 ? -19.391 16.425 26.091 1.00 56.16 129 LEU A CA 1
ATOM 938 C C . LEU A 1 129 ? -18.916 15.845 24.759 1.00 56.16 129 LEU A C 1
ATOM 940 O O . LEU A 1 129 ? -17.715 15.854 24.509 1.00 56.16 129 LEU A O 1
ATOM 944 N N . ILE A 1 130 ? -19.856 15.458 23.891 1.00 59.19 130 ILE A N 1
ATOM 945 C CA . ILE A 1 130 ? -19.574 14.942 22.542 1.00 59.19 130 ILE A CA 1
ATOM 946 C C . ILE A 1 130 ? -18.775 15.973 21.737 1.00 59.19 130 ILE A C 1
ATOM 948 O O . ILE A 1 130 ? -17.725 15.652 21.194 1.00 59.19 130 ILE A O 1
ATOM 952 N N . ARG A 1 131 ? -19.216 17.240 21.741 1.00 58.28 131 ARG A N 1
ATOM 953 C CA . ARG A 1 131 ? -18.531 18.329 21.021 1.00 58.28 131 ARG A CA 1
ATOM 954 C C . ARG A 1 131 ? -17.244 18.817 21.683 1.00 58.28 131 ARG A C 1
ATOM 956 O O . ARG A 1 131 ? -16.402 19.380 21.004 1.00 58.28 131 ARG A O 1
ATOM 963 N N . LYS A 1 132 ? -17.109 18.684 23.007 1.00 58.03 132 LYS A N 1
ATOM 964 C CA . LYS A 1 132 ? -15.922 19.169 23.734 1.00 58.03 132 LYS A CA 1
ATOM 965 C C . LYS A 1 132 ? -14.740 18.214 23.583 1.00 58.03 132 LYS A C 1
ATOM 967 O O . LYS A 1 132 ? -13.603 18.667 23.567 1.00 58.03 132 LYS A O 1
ATOM 972 N N . HIS A 1 133 ? -15.019 16.915 23.509 1.00 55.34 133 HIS A N 1
ATOM 973 C CA . HIS A 1 133 ? -14.003 15.863 23.525 1.00 55.34 133 HIS A CA 1
ATOM 974 C C . HIS A 1 133 ? -13.996 15.008 22.261 1.00 55.34 133 HIS A C 1
ATOM 976 O O . HIS A 1 133 ? -13.408 13.934 22.305 1.00 55.34 133 HIS A O 1
ATOM 982 N N . HIS A 1 134 ? -14.685 15.438 21.196 1.00 58.19 134 HIS A N 1
ATOM 983 C CA . HIS A 1 134 ? -14.759 14.733 19.908 1.00 58.19 134 HIS A CA 1
ATOM 984 C C . HIS A 1 134 ? -14.989 13.223 20.091 1.00 58.19 134 HIS A C 1
ATOM 986 O O . HIS A 1 134 ? -14.251 12.380 19.593 1.00 58.19 134 HIS A O 1
ATOM 992 N N . SER A 1 135 ? -15.978 12.879 20.923 1.00 59.78 135 SER A N 1
ATOM 993 C CA . SER A 1 135 ? -16.218 11.494 21.336 1.00 59.78 135 SER A CA 1
ATOM 994 C C . SER A 1 135 ? -17.686 11.118 21.235 1.00 59.78 135 SER A C 1
ATOM 996 O O . SER A 1 135 ? -18.562 11.796 21.777 1.00 59.78 135 SER A O 1
ATOM 998 N N . LEU A 1 136 ? -17.964 10.016 20.538 1.00 63.59 136 LEU A N 1
ATOM 999 C CA . LEU A 1 136 ? -19.318 9.572 20.224 1.00 63.59 136 LEU A CA 1
ATOM 1000 C C . LEU A 1 136 ? -19.631 8.250 20.951 1.00 63.59 136 LEU A C 1
ATOM 1002 O O . LEU A 1 136 ? -18.964 7.243 20.733 1.00 63.59 136 LEU A O 1
ATOM 1006 N N . PRO A 1 137 ? -20.633 8.186 21.841 1.00 60.69 137 PRO A N 1
ATOM 1007 C CA . PRO A 1 137 ? -21.007 6.920 22.466 1.00 60.69 137 PRO A CA 1
ATOM 1008 C C . PRO A 1 137 ? -21.649 5.993 21.425 1.00 60.69 137 PRO A C 1
ATOM 1010 O O . PRO A 1 137 ? -22.740 6.274 20.931 1.00 60.69 137 PRO A O 1
ATOM 1013 N N . LEU A 1 138 ? -20.997 4.870 21.123 1.00 64.88 138 LEU A N 1
ATOM 1014 C CA . LEU A 1 138 ? -21.479 3.913 20.127 1.00 64.88 138 LEU A CA 1
ATOM 1015 C C . LEU A 1 138 ? -22.613 3.072 20.715 1.00 64.88 138 LEU A C 1
ATOM 1017 O O . LEU A 1 138 ? -23.767 3.202 20.322 1.00 64.88 138 LEU A O 1
ATOM 1021 N N . TYR A 1 139 ? -22.320 2.249 21.722 1.00 57.31 139 TYR A N 1
ATOM 1022 C CA . TYR A 1 139 ? -23.329 1.392 22.342 1.00 57.31 139 TYR A CA 1
ATOM 1023 C C . TYR A 1 139 ? -23.011 1.075 23.807 1.00 57.31 139 TYR A C 1
ATOM 1025 O O . TYR A 1 139 ? -21.868 1.124 24.267 1.00 57.31 139 TYR A O 1
ATOM 1033 N N . LYS A 1 140 ? -24.057 0.738 24.571 1.00 55.12 140 LYS A N 1
ATOM 1034 C CA . LYS A 1 140 ? -23.965 0.326 25.978 1.00 55.12 140 LYS A CA 1
ATOM 1035 C C . LYS A 1 140 ? -24.241 -1.169 26.091 1.00 55.12 140 LYS A C 1
ATOM 1037 O O . LYS A 1 140 ? -25.334 -1.621 25.760 1.00 55.12 140 LYS A O 1
ATOM 1042 N N . ARG A 1 141 ? -23.300 -1.926 26.656 1.00 59.62 141 ARG A N 1
ATOM 1043 C CA . ARG A 1 141 ? -23.491 -3.345 26.991 1.00 59.62 141 ARG A CA 1
ATOM 1044 C C . ARG A 1 141 ? -23.323 -3.538 28.499 1.00 59.62 141 ARG A C 1
ATOM 1046 O O . ARG A 1 141 ? -22.216 -3.543 29.030 1.00 59.62 141 ARG A O 1
ATOM 1053 N N . GLY A 1 142 ? -24.439 -3.687 29.216 1.00 66.56 142 GLY A N 1
ATOM 1054 C CA . GLY A 1 142 ? -24.438 -3.852 30.676 1.00 66.56 142 GLY A CA 1
ATOM 1055 C C . GLY A 1 142 ? -23.905 -2.614 31.414 1.00 66.56 142 GLY A C 1
ATOM 1056 O O . GLY A 1 142 ? -24.502 -1.541 31.319 1.00 66.56 142 GLY A O 1
ATOM 1057 N N . GLN A 1 143 ? -22.799 -2.768 32.155 1.00 64.31 143 GLN A N 1
ATOM 1058 C CA . GLN A 1 143 ? -22.122 -1.681 32.886 1.00 64.31 143 GLN A CA 1
ATOM 1059 C C . GLN A 1 143 ? -20.992 -1.012 32.077 1.00 64.31 143 GLN A C 1
ATOM 1061 O O . GLN A 1 143 ? -20.314 -0.122 32.589 1.00 64.31 143 GLN A O 1
ATOM 1066 N N . ARG A 1 144 ? -20.786 -1.437 30.823 1.00 67.06 144 ARG A N 1
ATOM 1067 C CA . ARG A 1 144 ? -19.741 -0.914 29.939 1.00 67.06 144 ARG A CA 1
ATOM 1068 C C . ARG A 1 144 ? -20.336 -0.033 28.846 1.00 67.06 144 ARG A C 1
ATOM 1070 O O . ARG A 1 144 ? -21.345 -0.397 28.233 1.00 67.06 144 ARG A O 1
ATOM 1077 N N . LEU A 1 145 ? -19.718 1.120 28.634 1.00 65.19 145 LEU A N 1
ATOM 1078 C CA . LEU A 1 145 ? -20.050 2.075 27.587 1.00 65.19 145 LEU A CA 1
ATOM 1079 C C . LEU A 1 145 ? -18.886 2.136 26.601 1.00 65.19 145 LEU A C 1
ATOM 1081 O O . LEU A 1 145 ? -17.771 2.471 26.992 1.00 65.19 145 LEU A O 1
ATOM 1085 N N . TYR A 1 146 ? -19.167 1.826 25.341 1.00 69.50 146 TYR A N 1
ATOM 1086 C CA . TYR A 1 146 ? -18.194 1.930 24.265 1.00 69.50 146 TYR A CA 1
ATOM 1087 C C . TYR A 1 146 ? -18.249 3.337 23.687 1.00 69.50 146 TYR A C 1
ATOM 1089 O O . TYR A 1 146 ? -19.307 3.787 23.237 1.00 69.50 146 TYR A O 1
ATOM 1097 N N . VAL A 1 147 ? -17.126 4.040 23.757 1.00 67.56 147 VAL A N 1
ATOM 1098 C CA . VAL A 1 147 ? -17.006 5.434 23.336 1.00 67.56 147 VAL A CA 1
ATOM 1099 C C . VAL A 1 147 ? -16.044 5.487 22.160 1.00 67.56 147 VAL A C 1
ATOM 1101 O O . VAL A 1 147 ? -14.885 5.115 22.307 1.00 67.56 147 VAL A O 1
ATOM 1104 N N . ALA A 1 148 ? -16.539 5.938 21.012 1.00 67.06 148 ALA A N 1
ATOM 1105 C CA . ALA A 1 148 ? -15.724 6.361 19.887 1.00 67.06 148 ALA A CA 1
ATOM 1106 C C . ALA A 1 148 ? -14.881 7.562 20.318 1.00 67.06 148 ALA A C 1
ATOM 1108 O O . ALA A 1 148 ? -15.441 8.544 20.809 1.00 67.06 148 ALA A O 1
ATOM 1109 N N . VAL A 1 149 ? -13.566 7.489 20.166 1.00 65.38 149 VAL A N 1
ATOM 1110 C CA . VAL A 1 149 ? -12.645 8.593 20.456 1.00 65.38 149 VAL A CA 1
ATOM 1111 C C . VAL A 1 149 ? -11.731 8.760 19.248 1.00 65.38 149 VAL A C 1
ATOM 1113 O O 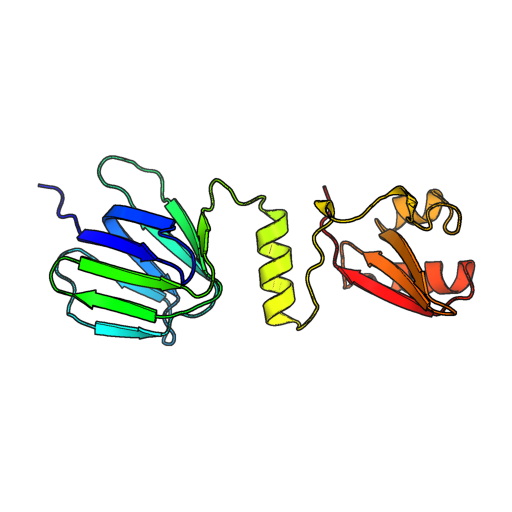. VAL A 1 149 ? -11.196 7.759 18.777 1.00 65.38 149 VAL A O 1
ATOM 1116 N N . SER A 1 150 ? -11.552 9.991 18.762 1.00 58.47 150 SER A N 1
ATOM 1117 C CA . SER A 1 150 ? -10.639 10.285 17.646 1.00 58.47 150 SER A CA 1
ATOM 1118 C C . SER A 1 150 ? -9.165 10.316 18.059 1.00 58.47 150 SER A C 1
ATOM 1120 O O . SER A 1 150 ? -8.292 9.934 17.286 1.00 58.47 150 SER A O 1
ATOM 1122 N N . ASP A 1 151 ? -8.878 10.682 19.312 1.00 61.25 151 ASP A N 1
ATOM 1123 C CA . ASP A 1 151 ? -7.520 10.732 19.858 1.00 61.25 151 ASP A CA 1
ATOM 1124 C C . ASP A 1 151 ? -7.358 9.771 21.059 1.00 61.25 151 ASP A C 1
ATOM 1126 O O . ASP A 1 151 ? -7.847 10.052 22.163 1.00 61.25 151 ASP A O 1
ATOM 1130 N N . PRO A 1 152 ? -6.665 8.625 20.894 1.00 58.28 152 PRO A N 1
ATOM 1131 C CA . PRO A 1 152 ? -6.523 7.607 21.938 1.00 58.28 152 PRO A CA 1
ATOM 1132 C C . PRO A 1 152 ? -5.678 8.093 23.126 1.00 58.28 152 PRO A C 1
ATOM 1134 O O . PRO A 1 152 ? -5.679 7.471 24.189 1.00 58.28 152 PRO A O 1
ATOM 1137 N N . THR A 1 153 ? -4.980 9.223 22.972 1.00 61.75 153 THR A N 1
ATOM 1138 C CA . THR A 1 153 ? -4.186 9.870 24.025 1.00 61.75 153 THR A CA 1
ATOM 1139 C C . THR A 1 153 ? -5.044 10.704 24.982 1.00 61.75 153 THR A C 1
ATOM 1141 O O . THR A 1 153 ? -4.577 11.108 26.052 1.00 61.75 153 THR A O 1
ATOM 1144 N N . ASN A 1 154 ? -6.309 10.968 24.636 1.00 62.28 154 ASN A N 1
ATOM 1145 C CA . ASN A 1 154 ? -7.210 11.804 25.423 1.00 62.28 154 ASN A CA 1
ATOM 1146 C C . ASN A 1 154 ? -7.889 11.029 26.571 1.00 62.28 154 ASN A C 1
ATOM 1148 O O . ASN A 1 154 ? -9.110 10.866 26.633 1.00 62.28 154 ASN A O 1
ATOM 1152 N N . PHE A 1 155 ? -7.083 10.587 27.540 1.00 61.38 155 PHE A N 1
ATOM 1153 C CA . PHE A 1 155 ? -7.564 9.923 28.759 1.00 61.38 155 PHE A CA 1
ATOM 1154 C C . PHE A 1 155 ? -8.500 10.815 29.599 1.00 61.38 155 PHE A C 1
ATOM 1156 O O . PHE A 1 155 ? -9.393 10.309 30.277 1.00 61.38 155 PHE A O 1
ATOM 1163 N N . GLN A 1 156 ? -8.344 12.144 29.519 1.00 62.94 156 GLN A N 1
ATOM 1164 C CA . GLN A 1 156 ? -9.170 13.103 30.264 1.00 62.94 156 GLN A CA 1
ATOM 1165 C C . GLN A 1 156 ? -10.633 13.101 29.796 1.00 62.94 156 GLN A C 1
ATOM 1167 O O . GLN A 1 156 ? -11.541 13.169 30.627 1.00 62.94 156 GLN A O 1
ATOM 1172 N N . GLY A 1 157 ? -10.875 12.975 28.487 1.00 62.81 157 GLY A N 1
ATOM 1173 C CA . GLY A 1 157 ? -12.229 12.892 27.932 1.00 62.81 157 GLY A CA 1
ATOM 1174 C C . GLY A 1 157 ? -12.976 11.636 28.392 1.00 62.81 157 GLY A C 1
ATOM 1175 O O . GLY A 1 157 ? -14.140 11.705 28.790 1.00 62.81 157 GLY A O 1
ATOM 1176 N N . LEU A 1 158 ? -12.284 10.494 28.425 1.00 62.50 158 LEU A N 1
ATOM 1177 C CA . LEU A 1 158 ? -12.846 9.213 28.868 1.00 62.50 158 LEU A CA 1
ATOM 1178 C C . LEU A 1 158 ? -13.205 9.208 30.358 1.00 62.50 158 LEU A C 1
ATOM 1180 O O . LEU A 1 158 ? -14.252 8.667 30.731 1.00 62.50 158 LEU A O 1
ATOM 1184 N N . ASP A 1 159 ? -12.368 9.821 31.198 1.00 64.44 159 ASP A N 1
ATOM 1185 C CA . ASP A 1 159 ? -12.611 9.926 32.638 1.00 64.44 159 ASP A CA 1
ATOM 1186 C C . ASP A 1 159 ? -13.766 10.889 32.967 1.00 64.44 159 ASP A C 1
ATOM 1188 O O . ASP A 1 159 ? -14.593 10.576 33.830 1.00 64.44 159 ASP A O 1
ATOM 1192 N N . GLU A 1 160 ? -13.905 12.014 32.250 1.00 65.88 160 GLU A N 1
ATOM 1193 C CA . GLU A 1 160 ? -15.059 12.920 32.401 1.00 65.88 160 GLU A CA 1
ATOM 1194 C C . GLU A 1 160 ? -16.381 12.235 31.999 1.00 65.88 160 GLU A C 1
ATOM 1196 O O . GLU A 1 160 ? -17.396 12.382 32.690 1.00 65.88 160 GLU A O 1
ATOM 1201 N N . ILE A 1 161 ? -16.381 11.441 30.920 1.00 64.38 161 ILE A N 1
ATOM 1202 C CA . ILE A 1 161 ? -17.565 10.688 30.466 1.00 64.38 161 ILE A CA 1
ATOM 1203 C C . ILE A 1 161 ? -17.923 9.581 31.464 1.00 64.38 161 ILE A C 1
ATOM 1205 O O . ILE A 1 161 ? -19.092 9.426 31.829 1.00 64.38 161 ILE A O 1
ATOM 1209 N N . LYS A 1 162 ? -16.925 8.855 31.977 1.00 66.88 162 LYS A N 1
ATOM 1210 C CA . LYS A 1 162 ? -17.101 7.849 33.033 1.00 66.88 162 LYS A CA 1
ATOM 1211 C C . LYS A 1 162 ? -17.707 8.450 34.300 1.00 66.88 162 LYS A C 1
ATOM 1213 O O . LYS A 1 162 ? -18.627 7.864 34.873 1.00 66.88 162 LYS A O 1
ATOM 1218 N N 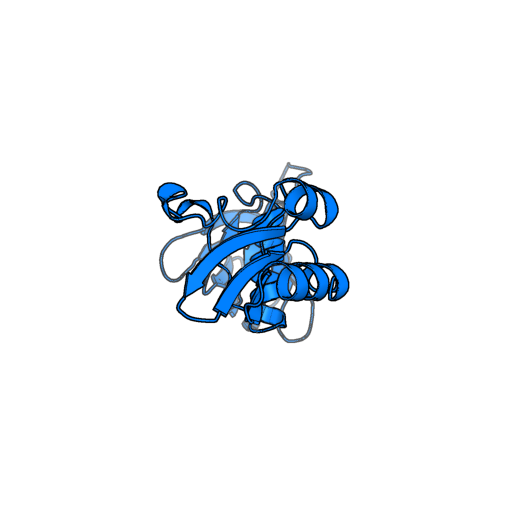. PHE A 1 163 ? -17.220 9.618 34.724 1.00 63.69 163 PHE A N 1
ATOM 1219 C CA . PHE A 1 163 ? -17.700 10.305 35.924 1.00 63.69 163 PHE A CA 1
ATOM 1220 C C . PHE A 1 163 ? -19.152 10.780 35.784 1.00 63.69 163 PHE A C 1
ATOM 1222 O O . PHE A 1 163 ? -19.927 10.675 36.731 1.00 63.69 163 PHE A O 1
ATOM 1229 N N . ASN A 1 164 ? -19.537 11.264 34.601 1.00 64.62 164 ASN A N 1
ATOM 1230 C CA . ASN A 1 164 ? -20.884 11.781 34.359 1.00 64.62 164 ASN A CA 1
ATOM 1231 C C . ASN A 1 164 ? -21.928 10.658 34.198 1.00 64.62 164 ASN A C 1
ATOM 1233 O O . ASN A 1 164 ? -23.039 10.760 34.712 1.00 64.62 164 ASN A O 1
ATOM 1237 N N . VAL A 1 165 ? -21.566 9.561 33.521 1.00 63.03 165 VAL A N 1
ATOM 1238 C CA . VAL A 1 165 ? -22.506 8.472 33.189 1.00 63.03 165 VAL A CA 1
ATOM 1239 C C . VAL A 1 165 ? -22.513 7.351 34.246 1.00 63.03 165 VAL A C 1
ATOM 1241 O O . VAL A 1 165 ? -23.466 6.574 34.318 1.00 63.03 165 VAL A O 1
ATOM 1244 N N . GLY A 1 166 ? -21.480 7.250 35.093 1.00 63.84 166 GLY A N 1
ATOM 1245 C CA . GLY A 1 166 ? -21.371 6.218 36.136 1.00 63.84 166 GLY A CA 1
ATOM 1246 C C . GLY A 1 166 ? -21.169 4.793 35.59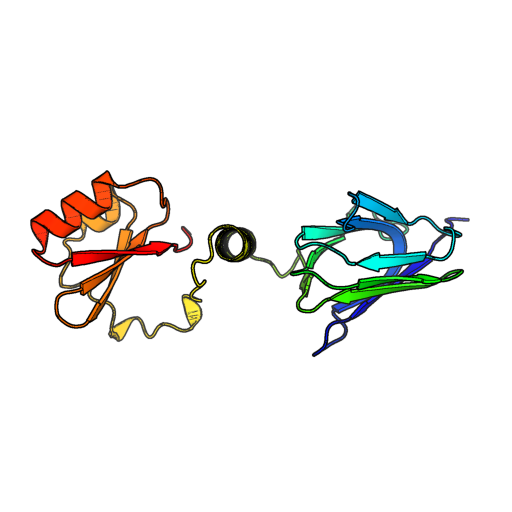4 1.00 63.84 166 GLY A C 1
ATOM 1247 O O . GLY A 1 166 ? -21.466 3.817 36.285 1.00 63.84 166 GLY A O 1
ATOM 1248 N N . LEU A 1 167 ? -20.695 4.664 34.349 1.00 68.19 167 LEU A N 1
ATOM 1249 C CA . LEU A 1 167 ? -20.435 3.402 33.642 1.00 68.19 167 LEU A CA 1
ATOM 1250 C C . LEU A 1 167 ? -18.944 3.280 33.308 1.00 68.19 167 LEU A C 1
ATOM 1252 O O . LEU A 1 167 ? -18.279 4.290 33.095 1.00 68.19 167 LEU A O 1
ATOM 1256 N N . SER A 1 168 ? -18.422 2.056 33.220 1.00 61.59 168 SER A N 1
ATOM 1257 C CA . SER A 1 168 ? -17.039 1.819 32.785 1.00 61.59 168 SER A CA 1
ATOM 1258 C C . SER A 1 168 ? -16.906 2.115 31.291 1.00 61.59 168 SER A C 1
ATOM 1260 O O . SER A 1 168 ? -17.598 1.491 30.489 1.00 61.59 168 SER A O 1
ATOM 1262 N N . THR A 1 169 ? -16.043 3.054 30.914 1.00 61.53 169 THR A N 1
ATOM 1263 C CA . THR A 1 169 ? -15.815 3.448 29.519 1.00 61.53 169 THR A CA 1
ATOM 1264 C C . THR A 1 169 ? -14.718 2.589 28.886 1.00 61.53 169 THR A C 1
ATOM 1266 O O . THR A 1 169 ? -13.653 2.406 29.472 1.00 61.53 169 THR A O 1
ATOM 1269 N N . GLU A 1 170 ? -14.987 2.038 27.704 1.00 65.38 170 GLU A N 1
ATOM 1270 C CA . GLU A 1 170 ? -13.988 1.410 26.831 1.00 65.38 170 GLU A CA 1
ATOM 1271 C C . GLU A 1 170 ? -13.874 2.269 25.565 1.00 65.38 170 GLU A C 1
ATOM 1273 O O . GLU A 1 170 ? -14.888 2.603 24.947 1.00 65.38 170 GLU A O 1
ATOM 1278 N N . ALA A 1 171 ? -12.649 2.673 25.222 1.00 60.84 171 ALA A N 1
ATOM 1279 C CA . ALA A 1 171 ? -12.383 3.494 24.049 1.00 60.84 171 ALA A CA 1
ATOM 1280 C C . ALA A 1 171 ? -12.334 2.615 22.797 1.00 60.84 171 ALA A C 1
ATOM 1282 O O . ALA A 1 171 ? -11.646 1.595 22.778 1.00 60.84 171 ALA A O 1
ATOM 1283 N N . ILE A 1 172 ? -13.054 3.029 21.764 1.00 65.31 172 ILE A N 1
ATOM 1284 C CA . ILE A 1 172 ? -12.938 2.504 20.407 1.00 65.31 172 ILE A CA 1
ATOM 1285 C C . ILE A 1 172 ? -12.398 3.656 19.566 1.00 65.31 172 ILE A C 1
ATOM 1287 O O . ILE A 1 172 ? -12.965 4.745 19.591 1.00 65.31 172 ILE A O 1
ATOM 1291 N N . LEU A 1 173 ? -11.279 3.439 18.879 1.00 61.62 173 LEU A N 1
ATOM 1292 C CA . LEU A 1 173 ? -10.717 4.446 17.985 1.00 61.62 173 LEU A CA 1
ATOM 1293 C C . LEU A 1 173 ? -11.644 4.594 16.776 1.00 61.62 173 LEU A C 1
ATOM 1295 O O . LEU A 1 173 ? -12.019 3.589 16.173 1.00 61.62 173 LEU A O 1
ATOM 1299 N N . VAL A 1 174 ? -12.039 5.823 16.466 1.00 56.31 174 VAL A N 1
ATOM 1300 C CA . VAL A 1 174 ? -12.951 6.136 15.362 1.00 56.31 174 VAL A CA 1
ATOM 1301 C C . VAL A 1 174 ? -12.411 7.334 14.597 1.00 56.31 174 VAL A C 1
ATOM 1303 O O . VAL A 1 174 ? -11.833 8.237 15.195 1.00 56.31 174 VAL A O 1
ATOM 1306 N N . GLU A 1 175 ? -12.585 7.305 13.282 1.00 47.44 175 GLU A N 1
ATOM 1307 C CA . GLU A 1 175 ? -12.171 8.366 12.369 1.00 47.44 175 GLU A CA 1
ATOM 1308 C C . GLU A 1 175 ? -12.941 9.670 12.629 1.00 47.44 175 GLU A C 1
ATOM 1310 O O . GLU A 1 175 ? -14.107 9.661 13.035 1.00 47.44 175 GLU A O 1
ATOM 1315 N N . GLU A 1 176 ? -12.252 10.797 12.454 1.00 47.28 176 GLU A N 1
ATOM 1316 C CA . GLU A 1 176 ? -12.813 12.140 12.581 1.00 47.28 176 GLU A CA 1
ATOM 1317 C C . GLU A 1 176 ? -12.995 12.723 11.175 1.00 47.28 176 GLU A C 1
ATOM 1319 O O . GLU A 1 176 ? -12.002 13.071 10.538 1.00 47.28 176 GLU A O 1
ATOM 1324 N N . ASP A 1 177 ? -14.248 12.790 10.713 1.00 42.72 177 ASP A N 1
ATOM 1325 C CA . ASP A 1 177 ? -14.671 13.522 9.504 1.00 42.72 177 ASP A CA 1
ATOM 1326 C C . ASP A 1 177 ? -14.911 15.017 9.788 1.00 42.72 177 ASP A C 1
ATOM 1328 O O . ASP A 1 177 ? -15.586 15.342 10.801 1.00 42.72 177 ASP A O 1
#

Foldseek 3Di:
DQQWAWEWEAEPVGTPDTDIFQWKWFQFPVGIDIGGQQDDWDKTKGAFDWMWTHHPPDPDTWIKTANIGMWTDDRRYIYHYGNDIDTPVRDPVQVVVQVVCCVVVVADDDDCVPDPCVQFPCVQDDPVLCVVQVKGFRHDDDLETEIAHQDPPPPVSLVVSCVRRVGHYDYHHDGDD

Secondary structure (DSSP, 8-state):
----EEEEEEESS-EEEEEEESEEEEEETTEEEEE-TTPPPEEEEE-SEEEEEEPTT-SPEEEEEES-EEEEEETTEEEEEESSEEEGGG--HHHHHHHHHHHHHTPPP--GGG--GGG--TTTS-HHHHHHHTEEEEEEETTEEEEEES-TT-HHHHHHHHHHH-SEEEEEE----

Radius of gyration: 21.58 Å; chains: 1; bounding box: 49×33×61 Å